Protein AF-A0A9X8YLL6-F1 (afdb_monomer_lite)

Radius of gyration: 21.77 Å; chains: 1; bounding box: 35×23×68 Å

Structure (mmCIF, N/CA/C/O backbone):
data_AF-A0A9X8YLL6-F1
#
_entry.id   AF-A0A9X8YLL6-F1
#
loop_
_atom_site.group_PDB
_atom_site.id
_atom_site.type_symbol
_atom_site.label_atom_id
_atom_site.label_alt_id
_atom_site.label_comp_id
_atom_site.label_asym_id
_atom_site.label_entity_id
_atom_site.label_seq_id
_atom_site.pdbx_PDB_ins_code
_atom_site.Cartn_x
_atom_site.Cartn_y
_atom_site.Cartn_z
_atom_site.occupancy
_atom_site.B_iso_or_equiv
_atom_site.auth_seq_id
_atom_site.auth_comp_id
_atom_site.auth_asym_id
_atom_site.auth_atom_id
_atom_site.pdbx_PDB_model_num
ATOM 1 N N . MET A 1 1 ? -7.659 3.993 42.336 1.00 61.91 1 MET A N 1
ATOM 2 C CA . MET A 1 1 ? -8.705 3.339 41.512 1.00 61.91 1 MET A CA 1
ATOM 3 C C . MET A 1 1 ? -9.494 4.302 40.619 1.00 61.91 1 MET A C 1
ATOM 5 O O . MET A 1 1 ? -9.948 3.870 39.570 1.00 61.91 1 MET A O 1
ATOM 9 N N . THR A 1 2 ? -9.599 5.597 40.943 1.00 77.19 2 THR A N 1
ATOM 10 C CA . THR A 1 2 ? -10.346 6.594 40.141 1.00 77.19 2 THR A CA 1
ATOM 11 C C . THR A 1 2 ? -9.835 6.784 38.703 1.00 77.19 2 THR A C 1
ATOM 13 O O . THR A 1 2 ? -10.629 7.050 37.809 1.00 77.19 2 THR A O 1
ATOM 16 N N . TYR A 1 3 ? -8.537 6.579 38.446 1.00 90.19 3 TYR A N 1
ATOM 17 C CA . TYR A 1 3 ? -7.934 6.780 37.117 1.00 90.19 3 TYR A CA 1
ATOM 18 C C . TYR A 1 3 ? -7.950 5.547 36.201 1.00 90.19 3 TYR A C 1
ATOM 20 O O . TYR A 1 3 ? -7.716 5.676 35.004 1.00 90.19 3 TYR A O 1
ATOM 28 N N . LEU A 1 4 ? -8.252 4.354 36.727 1.00 94.25 4 LEU A N 1
ATOM 29 C CA . LEU A 1 4 ? -8.176 3.117 35.941 1.00 94.25 4 LEU A CA 1
ATOM 30 C C . LEU A 1 4 ? -9.267 3.064 34.862 1.00 94.25 4 LEU A C 1
ATOM 32 O O . LEU A 1 4 ? -9.001 2.721 33.714 1.00 94.25 4 LEU A O 1
ATOM 36 N N . ARG A 1 5 ? -10.490 3.469 35.220 1.00 94.81 5 ARG A N 1
ATOM 37 C CA . ARG A 1 5 ? -11.622 3.548 34.290 1.00 94.81 5 ARG A CA 1
ATOM 38 C C . ARG A 1 5 ? -11.377 4.534 33.134 1.00 94.81 5 ARG A C 1
ATOM 40 O O . ARG A 1 5 ? -11.515 4.099 31.994 1.00 94.81 5 ARG A O 1
ATOM 47 N N . PRO A 1 6 ? -11.022 5.817 33.359 1.00 95.19 6 PRO A N 1
ATOM 48 C CA . PRO A 1 6 ? -10.775 6.741 32.251 1.00 95.19 6 PRO A CA 1
ATOM 49 C C . PRO A 1 6 ? -9.573 6.329 31.392 1.00 95.19 6 PRO A C 1
ATOM 51 O O . PRO A 1 6 ? -9.636 6.492 30.178 1.00 95.19 6 PRO A O 1
ATOM 54 N N . ALA A 1 7 ? -8.527 5.735 31.981 1.00 96.62 7 ALA A N 1
ATOM 55 C CA . ALA A 1 7 ? -7.393 5.214 31.219 1.00 96.62 7 ALA A CA 1
ATOM 56 C C . ALA A 1 7 ? -7.813 4.088 30.258 1.00 96.62 7 ALA A C 1
ATOM 58 O O . ALA A 1 7 ? -7.513 4.158 29.068 1.00 96.62 7 ALA A O 1
ATOM 59 N N . LEU A 1 8 ? -8.566 3.091 30.739 1.00 97.19 8 LEU A N 1
ATOM 60 C CA . LEU A 1 8 ? -9.055 1.993 29.897 1.00 97.19 8 LEU A CA 1
ATOM 61 C C . LEU A 1 8 ? -10.000 2.479 28.796 1.00 97.19 8 LEU A C 1
ATOM 63 O O . LEU A 1 8 ? -9.883 2.046 27.652 1.00 97.19 8 LEU A O 1
ATOM 67 N N . VAL A 1 9 ? -10.909 3.403 29.122 1.00 97.69 9 VAL A N 1
ATOM 68 C CA . VAL A 1 9 ? -11.828 3.983 28.133 1.00 97.69 9 VAL A CA 1
ATOM 69 C C . VAL A 1 9 ? -11.056 4.720 27.044 1.00 97.69 9 VAL A C 1
ATOM 71 O O . VAL A 1 9 ? -11.358 4.526 25.872 1.00 97.69 9 VAL A O 1
ATOM 74 N N . MET A 1 10 ? -10.049 5.519 27.405 1.00 98.06 10 MET A N 1
ATOM 75 C CA . MET A 1 10 ? -9.234 6.232 26.420 1.00 98.06 10 MET A CA 1
ATOM 76 C C . MET A 1 10 ? -8.449 5.286 25.519 1.00 98.06 10 MET A C 1
ATOM 78 O O . MET A 1 10 ? -8.437 5.490 24.308 1.00 98.06 10 MET A O 1
AT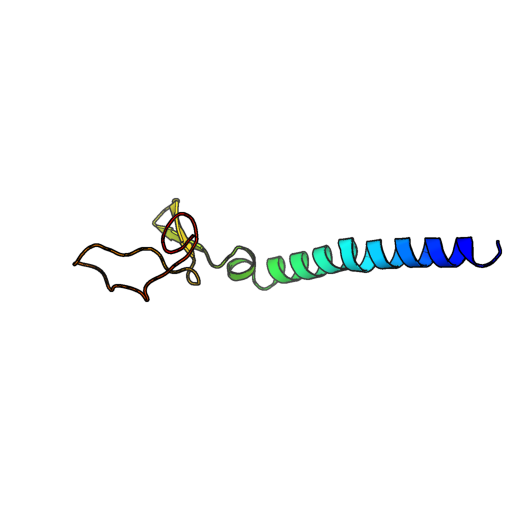OM 82 N N . VAL A 1 11 ? -7.844 4.235 26.078 1.00 98.12 11 VAL A N 1
ATOM 83 C CA . VAL A 1 11 ? -7.130 3.230 25.278 1.00 98.12 11 VAL A CA 1
ATOM 84 C C . VAL A 1 11 ? -8.082 2.580 24.279 1.00 98.12 11 VAL A C 1
ATOM 86 O O . VAL A 1 11 ? -7.807 2.606 23.085 1.00 98.12 11 VAL A O 1
ATOM 89 N N . ILE A 1 12 ? -9.233 2.079 24.736 1.00 98.50 12 ILE A N 1
ATOM 90 C CA . ILE A 1 12 ? -10.208 1.422 23.856 1.00 98.50 12 ILE A CA 1
ATOM 91 C C . ILE A 1 12 ? -10.724 2.395 22.793 1.00 98.50 12 ILE A C 1
ATOM 93 O O . ILE A 1 12 ? -10.756 2.054 21.614 1.00 98.50 12 ILE A O 1
ATOM 97 N N . LEU A 1 13 ? -11.099 3.612 23.187 1.00 98.56 13 LEU A N 1
ATOM 98 C CA . LEU A 1 13 ? -11.625 4.619 22.271 1.00 98.56 13 LEU A CA 1
ATOM 99 C C . LEU A 1 13 ? -10.609 4.967 21.182 1.00 98.56 13 LEU A C 1
ATOM 101 O O . LEU A 1 13 ? -10.954 4.958 20.001 1.00 98.56 13 LEU A O 1
ATOM 105 N N . LEU A 1 14 ? -9.357 5.223 21.558 1.00 98.56 14 LEU A N 1
ATOM 106 C CA . LEU A 1 14 ? -8.315 5.536 20.588 1.00 98.56 14 LEU A CA 1
ATOM 107 C C . LEU A 1 14 ? -8.008 4.335 19.696 1.00 98.56 14 LEU A C 1
ATOM 109 O O . LEU A 1 14 ? -7.896 4.525 18.491 1.00 98.56 14 LEU A O 1
ATOM 113 N N . THR A 1 15 ? -7.962 3.113 20.234 1.00 98.56 15 THR A N 1
ATOM 114 C CA . THR A 1 15 ? -7.794 1.893 19.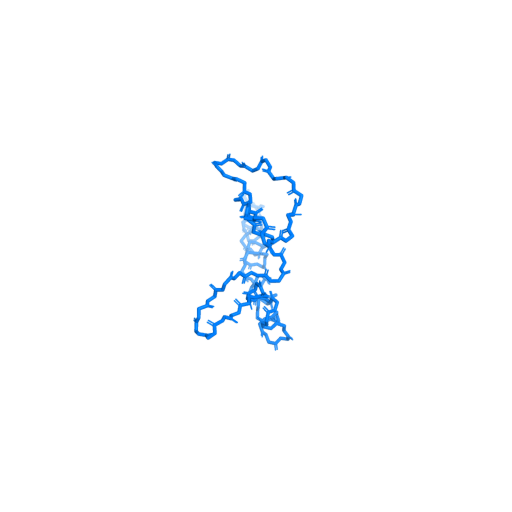431 1.00 98.56 15 THR A CA 1
ATOM 115 C C . THR A 1 15 ? -8.916 1.722 18.409 1.00 98.56 15 THR A C 1
ATOM 117 O O . THR A 1 15 ? -8.642 1.392 17.259 1.00 98.56 15 THR A O 1
ATOM 120 N N . LEU A 1 16 ? -10.172 1.976 18.783 1.00 98.81 16 LEU A N 1
ATOM 121 C CA . LEU A 1 16 ? -11.295 1.893 17.847 1.00 98.81 16 LEU A CA 1
ATOM 122 C C . LEU A 1 16 ? -11.209 2.981 16.770 1.00 98.81 16 LEU A C 1
ATOM 124 O O . LEU A 1 16 ? -11.447 2.708 15.595 1.00 98.81 16 LEU A O 1
ATOM 128 N N . ILE A 1 17 ? -10.834 4.205 17.140 1.00 98.75 17 ILE A N 1
ATOM 129 C CA . ILE A 1 17 ? -10.724 5.305 16.179 1.00 98.75 17 ILE A CA 1
ATOM 130 C C . ILE A 1 17 ? -9.574 5.058 15.198 1.00 98.75 17 ILE A C 1
ATOM 132 O O . ILE A 1 17 ? -9.779 5.127 13.988 1.00 98.75 17 ILE A O 1
ATOM 136 N N . THR A 1 18 ? -8.374 4.757 15.689 1.00 98.38 18 THR A N 1
ATOM 137 C CA . THR A 1 18 ? -7.176 4.659 14.841 1.00 98.38 18 THR A CA 1
ATOM 138 C C . THR A 1 18 ? -7.021 3.295 14.178 1.00 98.38 18 THR A C 1
ATOM 140 O O . THR A 1 18 ? -6.454 3.216 13.092 1.00 98.38 18 THR A O 1
ATOM 143 N N . GLY A 1 19 ? -7.540 2.234 14.796 1.00 98.31 19 GLY A N 1
ATOM 144 C CA . GLY A 1 19 ? -7.456 0.866 14.288 1.00 98.31 19 GLY A CA 1
ATOM 145 C C . GLY A 1 19 ? -8.650 0.432 13.441 1.00 98.31 19 GLY A C 1
ATOM 146 O O . GLY A 1 19 ? -8.501 -0.480 12.634 1.00 98.31 19 GLY A O 1
ATOM 147 N N . ILE A 1 20 ? -9.819 1.068 13.593 1.00 98.50 20 ILE A N 1
ATOM 148 C CA . ILE A 1 20 ? -11.036 0.681 12.859 1.00 98.50 20 ILE A CA 1
ATOM 149 C C . ILE A 1 20 ? -11.600 1.851 12.062 1.00 98.50 20 ILE A C 1
ATOM 151 O O . ILE A 1 20 ? -11.657 1.780 10.836 1.00 98.50 20 ILE A O 1
ATOM 155 N N . ALA A 1 21 ? -12.006 2.933 12.731 1.00 98.69 21 ALA A N 1
ATOM 156 C CA . ALA A 1 21 ? -12.716 4.018 12.058 1.00 98.69 21 ALA A CA 1
ATOM 157 C C . ALA A 1 21 ? -11.852 4.659 10.964 1.00 98.69 21 ALA A C 1
ATOM 159 O O . ALA A 1 21 ? -12.307 4.825 9.835 1.00 98.69 21 ALA A O 1
ATOM 160 N N . TYR A 1 22 ? -10.591 4.961 11.275 1.00 98.56 22 TYR A N 1
ATOM 16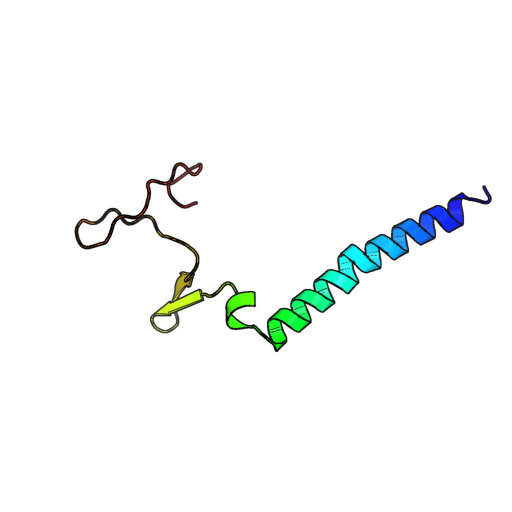1 C CA . TYR A 1 22 ? -9.673 5.589 10.334 1.00 98.56 22 TYR A CA 1
ATOM 162 C C . TYR A 1 22 ? -9.347 4.688 9.127 1.00 98.56 22 TYR A C 1
ATOM 164 O O . TYR A 1 22 ? -9.591 5.143 8.009 1.00 98.56 22 TYR A O 1
ATOM 172 N N . PRO A 1 23 ? -8.899 3.421 9.277 1.00 98.56 23 PRO A N 1
ATOM 173 C CA . PRO A 1 23 ? -8.634 2.554 8.128 1.00 98.56 23 PRO A CA 1
ATOM 174 C C . PRO A 1 23 ? -9.862 2.304 7.252 1.00 98.56 23 PRO A C 1
ATOM 176 O O . PRO A 1 23 ? -9.736 2.271 6.030 1.00 98.56 23 PRO A O 1
ATOM 179 N N . LEU A 1 24 ? -11.054 2.159 7.842 1.00 98.69 24 LEU A N 1
ATOM 180 C CA . LEU A 1 24 ? -12.285 1.969 7.071 1.00 98.69 24 LEU A CA 1
ATOM 181 C C . LEU A 1 24 ? -12.665 3.226 6.289 1.00 98.69 24 LEU A C 1
ATOM 183 O O . LEU A 1 24 ? -13.026 3.124 5.118 1.00 98.69 24 LEU A O 1
ATOM 187 N N . LEU A 1 25 ? -12.553 4.406 6.906 1.00 98.69 25 LEU A N 1
ATOM 188 C CA . LEU A 1 25 ? -12.818 5.673 6.229 1.00 98.69 25 LEU A CA 1
ATOM 189 C C . LEU A 1 25 ? -11.840 5.902 5.076 1.00 98.69 25 LEU A C 1
ATOM 191 O O . LEU A 1 25 ? -12.273 6.206 3.966 1.00 98.69 25 LEU A O 1
ATOM 195 N N . THR A 1 26 ? -10.536 5.732 5.305 1.00 98.38 26 THR A N 1
ATOM 196 C CA . THR A 1 26 ? -9.536 5.956 4.252 1.00 98.38 26 THR A CA 1
ATOM 197 C C . THR A 1 26 ? -9.643 4.923 3.138 1.00 98.38 26 THR A C 1
ATOM 199 O O . THR A 1 26 ? -9.611 5.303 1.970 1.00 98.38 26 THR A O 1
ATOM 202 N N . THR A 1 27 ? -9.860 3.646 3.467 1.00 98.31 27 THR A N 1
ATOM 203 C CA . THR A 1 27 ? -10.073 2.589 2.465 1.00 98.31 27 THR A CA 1
ATOM 204 C C . THR A 1 27 ? -11.344 2.843 1.662 1.00 98.31 27 THR A C 1
ATOM 206 O O . THR A 1 27 ? -11.316 2.766 0.436 1.00 98.31 27 THR A O 1
ATOM 209 N N . GLY A 1 28 ? -12.448 3.194 2.327 1.00 98.25 28 GLY A N 1
ATOM 210 C CA . GLY A 1 28 ? -13.712 3.507 1.664 1.00 98.25 28 GLY A CA 1
ATOM 211 C C . GLY A 1 28 ? -13.575 4.680 0.695 1.00 98.25 28 GLY A C 1
ATOM 212 O O . GLY A 1 28 ? -13.953 4.564 -0.469 1.00 98.25 28 GLY A O 1
ATOM 213 N N . LEU A 1 29 ? -12.963 5.784 1.132 1.00 98.62 29 LEU A N 1
ATOM 214 C CA . LEU A 1 29 ? -12.730 6.945 0.267 1.00 98.62 29 LEU A CA 1
ATOM 215 C C . LEU A 1 29 ? -11.770 6.626 -0.886 1.00 98.62 29 LEU A C 1
ATOM 217 O O . LEU A 1 29 ? -12.026 7.038 -2.016 1.00 98.62 29 LEU A O 1
ATOM 221 N N . ALA A 1 30 ? -10.699 5.869 -0.633 1.00 98.38 30 ALA A N 1
ATOM 222 C CA . ALA A 1 30 ? -9.757 5.464 -1.672 1.00 98.38 30 ALA A CA 1
ATOM 223 C C . ALA A 1 30 ? -10.425 4.584 -2.736 1.00 98.38 30 ALA A C 1
ATOM 225 O O . ALA A 1 30 ? -10.196 4.794 -3.923 1.00 98.38 30 ALA A O 1
ATOM 226 N N . GLN A 1 31 ? -11.291 3.650 -2.339 1.00 98.31 31 GLN A N 1
ATOM 227 C CA . GLN A 1 31 ? -12.035 2.814 -3.285 1.00 98.31 31 GLN A CA 1
ATOM 228 C C . GLN A 1 31 ? -13.070 3.618 -4.081 1.00 98.31 31 GLN A C 1
ATOM 230 O O . GLN A 1 31 ? -13.224 3.391 -5.277 1.00 98.31 31 GLN A O 1
ATOM 235 N N . LEU A 1 32 ? -13.752 4.579 -3.451 1.00 98.12 32 LEU A N 1
ATOM 236 C CA . LEU A 1 32 ? -14.755 5.408 -4.128 1.00 98.12 32 LEU A CA 1
ATOM 237 C C . LEU A 1 32 ? -14.141 6.377 -5.143 1.00 98.12 32 LEU A C 1
ATOM 239 O O . LEU A 1 32 ? -14.711 6.586 -6.211 1.00 98.12 32 LEU A O 1
ATOM 243 N N . LEU A 1 33 ? -13.004 6.984 -4.805 1.00 98.38 33 LEU A N 1
ATOM 244 C CA . LEU A 1 33 ? -12.409 8.059 -5.603 1.00 98.38 33 LEU A CA 1
ATOM 245 C C . LEU A 1 33 ? -11.275 7.574 -6.516 1.00 98.38 33 LEU A C 1
ATOM 247 O O . LEU A 1 33 ? -11.055 8.150 -7.578 1.00 98.38 33 LEU A O 1
ATOM 251 N N . PHE A 1 34 ? -10.549 6.527 -6.116 1.00 97.50 34 PHE A N 1
ATOM 252 C CA . PHE A 1 34 ? -9.289 6.109 -6.738 1.00 97.50 34 PHE A CA 1
ATOM 253 C C . PHE A 1 34 ? -9.142 4.581 -6.794 1.00 97.50 34 PHE A C 1
ATOM 255 O O . PHE A 1 34 ? -8.059 4.056 -6.532 1.00 97.50 34 PHE A O 1
ATOM 262 N N . SER A 1 35 ? -10.208 3.857 -7.150 1.00 96.19 35 SER A N 1
ATOM 263 C CA . SER A 1 35 ? -10.238 2.383 -7.150 1.00 96.19 35 SER A CA 1
ATOM 264 C C . SER A 1 35 ? -9.057 1.736 -7.885 1.00 96.19 35 SER A C 1
ATOM 266 O O . SER A 1 35 ? -8.484 0.775 -7.383 1.00 96.19 35 SER A O 1
ATOM 268 N N . GLY A 1 36 ? -8.629 2.266 -9.036 1.00 95.94 36 GLY A N 1
ATOM 269 C CA . GLY A 1 36 ? -7.480 1.726 -9.776 1.00 95.94 36 GLY A CA 1
ATOM 270 C C . GLY A 1 36 ? -6.189 1.719 -8.947 1.00 95.94 36 GLY A C 1
ATOM 271 O O . GLY A 1 36 ? -5.553 0.677 -8.795 1.00 95.94 36 GLY A O 1
ATOM 272 N N . SER A 1 37 ? -5.841 2.861 -8.350 1.00 96.50 37 SER A N 1
ATOM 273 C CA . SER A 1 37 ? -4.645 3.005 -7.510 1.00 96.50 37 SER A CA 1
ATOM 274 C C . SER A 1 37 ? -4.794 2.312 -6.158 1.00 96.50 37 SER A C 1
ATOM 276 O O . SER A 1 37 ? -3.850 1.683 -5.685 1.00 96.50 37 SER A O 1
ATOM 278 N N . ALA A 1 38 ? -5.983 2.383 -5.551 1.00 97.12 38 ALA A N 1
ATOM 279 C CA . ALA A 1 38 ? -6.291 1.733 -4.278 1.00 97.12 38 ALA A CA 1
ATOM 280 C C . ALA A 1 38 ? -6.165 0.204 -4.363 1.00 97.12 38 ALA A C 1
ATOM 282 O O . ALA A 1 38 ? -5.776 -0.435 -3.390 1.00 97.12 38 ALA A O 1
ATOM 283 N N . ASN A 1 39 ? -6.430 -0.370 -5.540 1.00 96.75 39 ASN A N 1
ATOM 284 C CA . ASN A 1 39 ? -6.246 -1.793 -5.822 1.00 96.75 39 ASN A CA 1
ATOM 285 C C . ASN A 1 39 ? -4.862 -2.120 -6.420 1.00 96.75 39 ASN A C 1
ATOM 287 O O . ASN A 1 39 ? -4.669 -3.195 -6.983 1.00 96.75 39 ASN A O 1
ATOM 291 N N . GLY A 1 40 ? -3.887 -1.211 -6.301 1.00 96.31 40 GLY A N 1
ATOM 292 C CA . GLY A 1 40 ? -2.482 -1.473 -6.629 1.00 96.31 40 GLY A CA 1
ATOM 293 C C . GLY A 1 40 ? -2.062 -1.149 -8.064 1.00 96.31 40 GLY A C 1
ATOM 294 O O . GLY A 1 40 ? -0.984 -1.577 -8.479 1.00 96.31 40 GLY A O 1
ATOM 295 N N . SER A 1 41 ? -2.868 -0.402 -8.828 1.00 97.25 41 SER A N 1
ATOM 296 C CA . SER A 1 41 ? -2.552 0.010 -10.208 1.00 97.25 41 SER A CA 1
ATOM 297 C C . SER A 1 41 ? -2.166 -1.171 -11.109 1.00 97.25 41 SER A C 1
ATOM 299 O O . SER A 1 41 ? -1.170 -1.121 -11.839 1.00 97.25 41 SER A O 1
ATOM 301 N N . LEU A 1 42 ? -2.918 -2.269 -10.996 1.00 97.31 42 LEU A N 1
ATOM 302 C CA . LEU A 1 42 ? -2.638 -3.517 -11.699 1.00 97.31 42 LEU A CA 1
ATOM 303 C C . LEU A 1 42 ? -2.801 -3.358 -13.215 1.00 97.31 42 LEU A C 1
ATOM 305 O O . LEU A 1 42 ? -3.747 -2.736 -13.698 1.00 97.31 42 LEU A O 1
ATOM 309 N N . LEU A 1 43 ? -1.880 -3.964 -13.959 1.00 97.25 43 LEU A N 1
ATOM 310 C CA . LEU A 1 43 ? -1.915 -4.063 -15.412 1.00 97.25 43 LEU A CA 1
ATOM 311 C C . LEU A 1 43 ? -2.415 -5.453 -15.806 1.00 97.25 43 LEU A C 1
ATOM 313 O O . LEU A 1 43 ? -1.970 -6.462 -15.251 1.00 97.25 43 LEU A O 1
ATOM 317 N N . TYR A 1 44 ? -3.317 -5.497 -16.784 1.00 96.88 44 TYR A N 1
ATOM 318 C CA . TYR A 1 44 ? -3.955 -6.721 -17.256 1.00 96.88 44 TYR A CA 1
ATOM 319 C C . TYR A 1 44 ? -3.672 -6.955 -18.737 1.00 96.88 44 TYR A C 1
ATOM 321 O O . TYR A 1 44 ? -3.682 -6.022 -19.540 1.00 96.88 44 TYR A O 1
ATOM 329 N N . GLN A 1 45 ? -3.457 -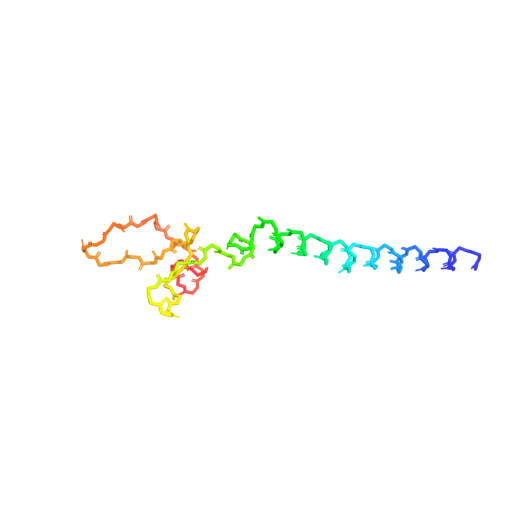8.219 -19.094 1.00 96.44 45 GLN A N 1
ATOM 330 C CA . GLN A 1 45 ? -3.450 -8.681 -20.477 1.00 96.44 45 GLN A CA 1
ATOM 331 C C . GLN A 1 45 ? -4.552 -9.733 -20.624 1.00 96.44 45 GLN A C 1
ATOM 333 O O . GLN A 1 45 ? -4.403 -10.872 -20.176 1.00 96.44 45 GLN A O 1
ATOM 338 N N . GLY A 1 46 ? -5.685 -9.326 -21.202 1.00 95.25 46 GLY A N 1
ATOM 339 C CA . GLY A 1 46 ? -6.933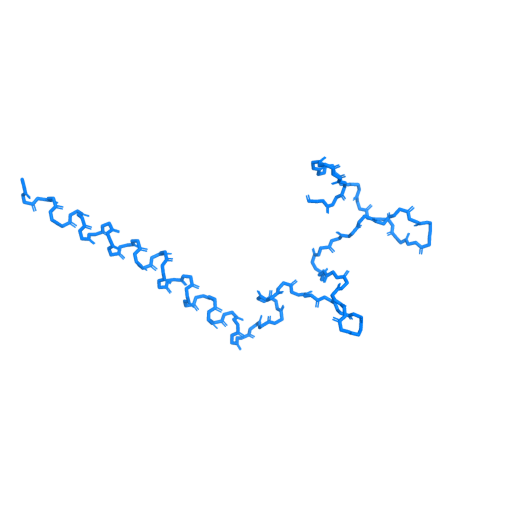 -10.082 -21.071 1.00 95.25 46 GLY A CA 1
ATOM 340 C C . GLY A 1 46 ? -7.365 -10.133 -19.603 1.00 95.25 46 GLY A C 1
ATOM 341 O O . GLY A 1 46 ? -7.274 -9.129 -18.904 1.00 95.25 46 GLY A O 1
ATOM 342 N N . ASP A 1 47 ? -7.754 -11.311 -19.120 1.00 94.69 47 ASP A N 1
ATOM 343 C CA . ASP A 1 47 ? -8.186 -11.508 -17.727 1.00 94.69 47 ASP A CA 1
ATOM 344 C C . ASP A 1 47 ? -7.031 -11.777 -16.746 1.00 94.69 47 ASP A C 1
ATOM 346 O O . ASP A 1 47 ? -7.244 -11.976 -15.549 1.00 94.69 47 ASP A O 1
ATOM 350 N N . LYS A 1 48 ? -5.783 -11.804 -17.228 1.00 96.56 48 LYS A N 1
ATOM 351 C CA . LYS A 1 48 ? -4.613 -12.110 -16.400 1.00 96.56 48 LYS A CA 1
ATOM 352 C C . LYS A 1 48 ? -3.927 -10.832 -15.924 1.00 96.56 48 LYS A C 1
ATOM 354 O O . LYS A 1 48 ? -3.466 -10.037 -16.743 1.00 96.56 48 LYS A O 1
ATOM 359 N N . ALA A 1 49 ? -3.780 -10.679 -14.607 1.00 96.38 49 ALA A N 1
ATOM 360 C CA . ALA A 1 49 ? -2.912 -9.661 -14.022 1.00 96.38 49 ALA A CA 1
ATOM 361 C C . ALA A 1 49 ? -1.446 -9.980 -14.362 1.00 96.38 49 ALA A C 1
ATOM 363 O O . ALA A 1 49 ? -0.941 -11.055 -14.027 1.00 96.38 49 ALA A O 1
ATOM 364 N N . VAL A 1 50 ? -0.774 -9.060 -15.051 1.00 96.44 50 VAL A N 1
ATOM 365 C CA . VAL A 1 50 ? 0.621 -9.223 -15.499 1.00 96.44 50 VAL A CA 1
ATOM 366 C C . VAL A 1 50 ? 1.615 -8.426 -14.659 1.00 96.44 50 VAL A C 1
ATOM 368 O O . VAL A 1 50 ? 2.818 -8.604 -14.822 1.00 96.44 50 VAL A O 1
ATOM 371 N N . GLY A 1 51 ? 1.141 -7.565 -13.757 1.00 95.69 51 GLY A N 1
ATOM 372 C CA . GLY A 1 51 ? 1.974 -6.775 -12.854 1.00 95.69 51 GLY A CA 1
ATOM 373 C C . GLY A 1 51 ? 1.252 -5.530 -12.351 1.00 95.69 51 GLY A C 1
ATOM 374 O O . GLY A 1 51 ? 0.034 -5.420 -12.464 1.00 95.69 51 GLY A O 1
ATOM 375 N N . SER A 1 52 ? 2.014 -4.575 -11.825 1.00 97.00 52 SER A N 1
ATOM 376 C CA . SER A 1 52 ? 1.537 -3.241 -11.456 1.00 97.00 52 SER A CA 1
ATOM 377 C C . SER A 1 52 ? 2.356 -2.192 -12.195 1.00 97.00 52 SER A C 1
ATOM 379 O O . SER A 1 52 ? 3.559 -2.370 -12.381 1.00 97.00 52 SER A O 1
ATOM 381 N N . ALA A 1 53 ? 1.728 -1.072 -12.554 1.00 96.62 53 ALA A N 1
ATOM 382 C CA . ALA A 1 53 ? 2.427 0.075 -13.133 1.00 96.62 53 ALA A CA 1
ATOM 383 C C . ALA A 1 53 ? 3.536 0.637 -12.218 1.00 96.62 53 ALA A C 1
ATOM 385 O O . ALA A 1 53 ? 4.409 1.363 -12.686 1.00 96.62 53 ALA A O 1
ATOM 386 N N . LEU A 1 54 ? 3.503 0.310 -10.921 1.00 96.25 54 LEU A N 1
ATOM 387 C CA . LEU A 1 54 ? 4.444 0.801 -9.914 1.00 96.25 54 LEU A CA 1
ATOM 388 C C . LEU A 1 54 ? 5.541 -0.213 -9.554 1.00 96.25 54 LEU A C 1
ATOM 390 O O . LEU A 1 54 ? 6.486 0.148 -8.855 1.00 96.25 54 LEU A O 1
ATOM 394 N N . ILE A 1 55 ? 5.431 -1.465 -10.012 1.00 96.00 55 ILE A N 1
ATOM 395 C CA . ILE A 1 55 ? 6.348 -2.550 -9.644 1.00 96.00 55 ILE A CA 1
ATOM 396 C C . ILE A 1 55 ? 7.140 -3.004 -10.868 1.00 96.00 55 ILE A C 1
ATOM 398 O O . ILE A 1 55 ? 6.581 -3.458 -11.866 1.00 96.00 55 ILE A O 1
ATOM 402 N N . GLY A 1 56 ? 8.467 -2.899 -10.772 1.00 94.25 56 GLY A N 1
ATOM 403 C CA . GLY A 1 56 ? 9.387 -3.451 -11.763 1.00 94.25 56 GLY A CA 1
ATOM 404 C C . GLY A 1 56 ? 9.501 -4.971 -11.645 1.00 94.25 56 GLY A C 1
ATOM 405 O O . GLY A 1 56 ? 9.380 -5.523 -10.556 1.00 94.25 56 GLY A O 1
ATOM 406 N N . GLN A 1 57 ? 9.756 -5.640 -12.766 1.00 95.25 57 GLN A N 1
ATOM 407 C CA . GLN A 1 57 ? 9.953 -7.090 -12.823 1.00 95.25 57 GLN A CA 1
ATOM 408 C C . GLN A 1 57 ? 11.413 -7.417 -13.129 1.00 95.25 57 GLN A C 1
ATOM 410 O O . GLN A 1 57 ? 12.140 -6.605 -13.706 1.00 95.25 57 GLN A O 1
ATOM 415 N N . ASN A 1 58 ? 11.833 -8.629 -12.771 1.00 95.62 58 ASN A N 1
ATOM 416 C CA . ASN A 1 58 ? 13.163 -9.124 -13.094 1.00 95.62 58 ASN A CA 1
ATOM 417 C C . ASN A 1 58 ? 13.273 -9.468 -14.593 1.00 95.62 58 ASN A C 1
ATOM 419 O O . ASN A 1 58 ? 13.016 -10.599 -15.012 1.00 95.62 58 ASN A O 1
ATOM 423 N N . PHE A 1 59 ? 13.642 -8.481 -15.409 1.00 95.88 59 PHE A N 1
ATOM 424 C CA . PHE A 1 59 ? 13.898 -8.662 -16.836 1.00 95.88 59 PHE A CA 1
ATOM 425 C C . PHE A 1 59 ? 15.358 -9.058 -17.084 1.00 95.88 59 PHE A C 1
ATOM 427 O O . PHE A 1 59 ? 16.266 -8.261 -16.872 1.00 95.88 59 PHE A O 1
ATOM 434 N N . THR A 1 60 ? 15.572 -10.285 -17.568 1.00 94.75 60 THR A N 1
ATOM 435 C CA . THR A 1 60 ? 16.907 -10.848 -17.862 1.00 94.75 60 THR A CA 1
ATOM 436 C C . THR A 1 60 ? 17.102 -11.231 -19.328 1.00 94.75 60 THR A C 1
ATOM 438 O O . THR A 1 60 ? 18.212 -11.552 -19.748 1.00 94.75 60 THR A O 1
ATOM 441 N N . ARG A 1 61 ? 16.028 -11.223 -20.129 1.00 96.50 61 ARG A N 1
ATOM 442 C CA . ARG A 1 61 ? 16.110 -11.536 -21.559 1.00 96.50 61 ARG A CA 1
ATOM 443 C C . ARG A 1 61 ? 16.650 -10.340 -22.341 1.00 96.50 61 AR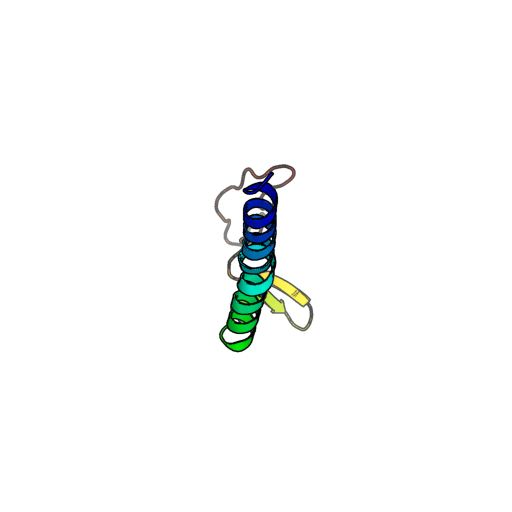G A C 1
ATOM 445 O O . ARG A 1 61 ? 16.360 -9.195 -22.005 1.00 96.50 61 ARG A O 1
ATOM 452 N N . ALA A 1 62 ? 17.433 -10.607 -23.384 1.00 95.81 62 ALA A N 1
ATOM 453 C CA . ALA A 1 62 ? 18.103 -9.574 -24.178 1.00 95.81 62 ALA A CA 1
ATOM 454 C C . ALA A 1 62 ? 17.139 -8.688 -24.993 1.00 95.81 62 ALA A C 1
ATOM 456 O O . ALA A 1 62 ? 17.525 -7.607 -25.423 1.00 95.81 62 ALA A O 1
ATOM 457 N N . ASP A 1 63 ? 15.899 -9.134 -25.207 1.00 96.62 63 ASP A N 1
ATOM 458 C CA . ASP A 1 63 ? 14.862 -8.404 -25.943 1.00 96.62 63 ASP A CA 1
ATOM 459 C C . ASP A 1 63 ? 14.115 -7.362 -25.095 1.00 96.62 63 ASP A C 1
ATOM 461 O O . ASP A 1 63 ? 13.298 -6.609 -25.624 1.00 96.62 63 ASP A O 1
ATOM 465 N N . TYR A 1 64 ? 14.405 -7.284 -23.793 1.00 96.75 64 TYR A N 1
ATOM 466 C CA . TYR A 1 64 ? 13.815 -6.295 -22.897 1.00 96.75 64 TYR A CA 1
ATOM 467 C C . TYR A 1 64 ? 14.811 -5.254 -22.421 1.00 96.75 64 TYR A C 1
ATOM 469 O O . TYR A 1 64 ? 16.014 -5.485 -22.336 1.00 96.75 64 TYR A O 1
ATOM 477 N N . PHE A 1 65 ? 14.267 -4.112 -22.007 1.00 96.56 65 PHE A N 1
ATOM 478 C CA . PHE A 1 65 ? 15.012 -3.166 -21.196 1.00 96.56 65 PHE A CA 1
ATOM 479 C C . PHE A 1 65 ? 15.278 -3.762 -19.819 1.00 96.56 65 PHE A C 1
ATOM 481 O O . PHE A 1 65 ? 14.365 -4.227 -19.134 1.00 96.56 65 PHE A O 1
ATOM 488 N N . TRP A 1 66 ? 16.543 -3.732 -19.417 1.00 96.19 66 TRP A N 1
ATOM 489 C CA . TRP A 1 66 ? 16.951 -4.210 -18.106 1.00 96.19 66 TRP A CA 1
ATOM 490 C C . TRP A 1 66 ? 16.782 -3.086 -17.095 1.00 96.19 66 TRP A C 1
ATOM 492 O O . TRP A 1 66 ? 17.252 -1.964 -17.293 1.00 96.19 66 TRP A O 1
ATOM 502 N N . GLY A 1 67 ? 16.073 -3.396 -16.014 1.00 94.44 67 GLY A N 1
ATOM 503 C CA . GLY A 1 67 ? 15.908 -2.483 -14.896 1.00 94.44 67 GLY A CA 1
ATOM 504 C C . GLY A 1 67 ? 17.186 -2.341 -14.069 1.00 94.44 67 GLY A C 1
ATOM 505 O O . GLY A 1 67 ? 18.235 -2.918 -14.355 1.00 94.44 67 GLY A O 1
ATOM 506 N N . ARG A 1 68 ? 17.089 -1.558 -12.994 1.00 95.69 68 ARG A N 1
ATOM 507 C CA . ARG A 1 68 ? 18.171 -1.441 -12.011 1.00 95.69 68 ARG A CA 1
ATOM 508 C C . ARG A 1 68 ? 18.373 -2.789 -11.300 1.00 95.69 68 ARG A C 1
ATOM 510 O O . ARG A 1 68 ? 17.380 -3.381 -10.893 1.00 95.69 68 ARG A O 1
ATOM 517 N N . PRO A 1 69 ? 19.613 -3.250 -11.067 1.00 93.56 69 PRO A N 1
ATOM 518 C CA . PRO A 1 69 ? 19.845 -4.456 -10.279 1.00 93.56 69 PRO A CA 1
ATOM 519 C C . PRO A 1 69 ? 19.135 -4.383 -8.922 1.00 93.56 69 PRO A C 1
ATOM 521 O O . PRO A 1 69 ? 19.211 -3.362 -8.234 1.00 93.56 69 PRO A O 1
ATOM 524 N N . SER A 1 70 ? 18.449 -5.462 -8.550 1.00 94.69 70 SER A N 1
ATOM 525 C CA . SER A 1 70 ? 17.737 -5.581 -7.279 1.00 94.69 70 SER A CA 1
ATOM 526 C C . SER A 1 70 ? 18.392 -6.659 -6.421 1.00 94.69 70 SER A C 1
ATOM 528 O O . SER A 1 70 ? 18.589 -7.780 -6.884 1.00 94.69 70 SER A O 1
ATOM 530 N N . ALA A 1 71 ? 18.739 -6.305 -5.184 1.00 93.56 71 ALA A N 1
ATOM 531 C CA . ALA A 1 71 ? 19.360 -7.183 -4.188 1.00 93.56 71 ALA A CA 1
ATOM 532 C C . ALA A 1 71 ? 18.381 -7.484 -3.037 1.00 93.56 71 ALA A C 1
ATOM 534 O O . ALA A 1 71 ? 18.734 -7.419 -1.861 1.00 93.56 71 ALA A O 1
ATOM 535 N N . THR A 1 72 ? 17.117 -7.724 -3.389 1.00 93.44 72 THR A N 1
ATOM 536 C CA . THR A 1 72 ? 16.079 -8.235 -2.483 1.00 93.44 72 THR A CA 1
ATOM 537 C C . THR A 1 72 ? 16.373 -9.687 -2.095 1.00 93.44 72 THR A C 1
ATOM 539 O O . THR A 1 72 ? 17.167 -10.337 -2.766 1.00 93.44 72 THR A O 1
ATOM 542 N N . GLY A 1 73 ? 15.753 -10.175 -1.014 1.00 92.44 73 GLY A N 1
ATOM 543 C CA . GLY A 1 73 ? 16.145 -11.396 -0.289 1.00 92.44 73 GLY A CA 1
ATOM 544 C C . GLY A 1 73 ? 16.375 -12.644 -1.149 1.00 92.44 73 GLY A C 1
ATOM 545 O O . GLY A 1 73 ? 17.482 -12.880 -1.623 1.00 92.44 73 GLY A O 1
ATOM 546 N N . ASP A 1 74 ? 15.345 -13.474 -1.309 1.00 90.50 74 ASP A N 1
ATOM 547 C CA . ASP A 1 74 ? 15.498 -14.788 -1.955 1.00 90.50 74 ASP A CA 1
ATOM 548 C C . ASP A 1 74 ? 15.674 -14.694 -3.481 1.00 90.50 74 ASP A C 1
ATOM 550 O O . ASP A 1 74 ? 16.251 -15.581 -4.112 1.00 90.50 74 ASP A O 1
ATOM 554 N N . SER A 1 75 ? 15.175 -13.618 -4.094 1.00 90.81 75 SER A N 1
ATOM 555 C CA . SER A 1 75 ? 15.279 -13.363 -5.532 1.00 90.81 75 SER A CA 1
ATOM 556 C C . SER A 1 75 ? 15.226 -11.869 -5.837 1.00 90.81 75 SER A C 1
ATOM 558 O O . SER A 1 75 ? 14.607 -11.105 -5.097 1.00 90.81 75 SER A O 1
ATOM 560 N N . ALA A 1 76 ? 15.817 -11.447 -6.958 1.00 90.81 76 ALA A N 1
ATOM 561 C CA . ALA A 1 76 ? 15.737 -10.065 -7.430 1.00 90.81 76 ALA A CA 1
ATOM 562 C C . ALA A 1 76 ? 14.275 -9.642 -7.687 1.00 90.81 76 ALA A C 1
ATOM 564 O O . ALA A 1 76 ? 13.542 -10.368 -8.358 1.00 90.81 76 ALA A O 1
ATOM 565 N N . TYR A 1 77 ? 13.895 -8.451 -7.204 1.00 93.44 77 TYR A N 1
ATOM 566 C CA . TYR A 1 77 ? 12.538 -7.879 -7.275 1.00 93.44 77 TYR A CA 1
ATOM 567 C C . TYR A 1 77 ? 11.458 -8.653 -6.478 1.00 93.44 77 TYR A C 1
ATOM 569 O O . TYR A 1 77 ? 10.353 -8.845 -6.982 1.00 93.44 77 TYR A O 1
ATOM 577 N N . ASN A 1 78 ? 11.776 -9.083 -5.248 1.00 88.94 78 ASN A N 1
ATOM 578 C CA . ASN A 1 78 ? 10.860 -9.749 -4.299 1.00 88.94 78 ASN A CA 1
ATOM 579 C C . ASN A 1 78 ? 10.519 -8.836 -3.115 1.00 88.94 78 ASN A C 1
ATOM 581 O O . ASN A 1 78 ? 11.484 -8.323 -2.498 1.00 88.94 78 ASN A O 1
#

Sequence (78 aa):
MTYLRPALVMVILLTLITGIAYPLLTTGLAQLLFSGSANGSLLYQGDKAVGSALIGQNFTRADYFWGRPSATGDSAYN

Secondary structure (DSSP, 8-state):
-TTHHHHHHHHHHHHHIIIIIHHHHHHHHHHHHHHHHHTT-EEEETTEEEEETT------STTS--------SSSTT-

InterPro domains:
  IPR003820 Potassium-transporting ATPase C chain [PF02669] (4-74)
  IPR003820 Potassium-transporting ATPase C chain [PTHR30042] (2-78)

Foldseek 3Di:
DVVPVVVVVVVVVVCCVVVPVVVVVVLVVCCVPPVCVSVQQFDDDPPDGPGHPPADDQDDDPPDDGDDFAPDDPDRRD

pLDDT: mean 95.6, std 4.92, range [61.91, 98.81]

Organism: Serratia marcescens (NCBI:txid615)